Protein AF-A0A2A3SZJ5-F1 (afdb_monomer_lite)

Structure (mmCIF, N/CA/C/O backbone):
data_AF-A0A2A3SZJ5-F1
#
_entry.id   AF-A0A2A3SZJ5-F1
#
loop_
_atom_site.group_PDB
_atom_site.id
_atom_site.type_symbol
_atom_site.label_atom_id
_atom_site.label_alt_id
_atom_site.label_comp_id
_atom_site.label_asym_id
_atom_site.label_entity_id
_atom_site.label_seq_id
_atom_site.pdbx_PDB_ins_code
_atom_site.Cartn_x
_atom_site.Cartn_y
_atom_site.Cartn_z
_atom_site.occupancy
_atom_site.B_iso_or_equiv
_atom_site.auth_seq_id
_atom_site.auth_comp_id
_atom_site.auth_asym_id
_atom_site.auth_atom_id
_atom_site.pdbx_PDB_model_num
ATOM 1 N N . MET A 1 1 ? 26.887 19.911 -36.069 1.00 34.41 1 MET A N 1
ATOM 2 C CA . MET A 1 1 ? 26.195 20.286 -34.820 1.00 34.41 1 MET A CA 1
ATOM 3 C C . MET A 1 1 ? 25.387 19.066 -34.397 1.00 34.41 1 MET A C 1
ATOM 5 O O . MET A 1 1 ? 24.336 18.831 -34.968 1.00 34.41 1 MET A O 1
ATOM 9 N N . TYR A 1 2 ? 25.944 18.197 -33.548 1.00 34.34 2 TYR A N 1
ATOM 10 C CA . TYR A 1 2 ? 25.233 17.005 -33.070 1.00 34.34 2 TYR A CA 1
ATOM 11 C C . TYR A 1 2 ? 24.363 17.427 -31.887 1.00 34.34 2 TYR A C 1
ATOM 13 O O . TYR A 1 2 ? 24.903 17.839 -30.860 1.00 34.34 2 TYR A O 1
ATOM 21 N N . SER A 1 3 ? 23.036 17.370 -32.028 1.00 38.78 3 SER A N 1
ATOM 22 C CA . SER A 1 3 ? 22.158 17.462 -30.865 1.00 38.78 3 SER A CA 1
ATOM 23 C C . SER A 1 3 ? 22.369 16.191 -30.053 1.00 38.78 3 SER A C 1
ATOM 25 O O . SER A 1 3 ? 22.014 15.099 -30.498 1.00 38.78 3 SER A O 1
ATOM 27 N N . GLN A 1 4 ? 22.988 16.318 -28.882 1.00 40.34 4 GLN A N 1
ATOM 28 C CA . GLN A 1 4 ? 22.935 15.267 -27.878 1.00 40.34 4 GLN A CA 1
ATOM 29 C C . GLN A 1 4 ? 21.463 15.103 -27.496 1.00 40.34 4 GLN A C 1
ATOM 31 O O . GLN A 1 4 ? 20.911 15.921 -26.764 1.00 40.34 4 GLN A O 1
ATOM 36 N N . VAL A 1 5 ? 20.811 14.082 -28.054 1.00 39.03 5 VAL A N 1
ATOM 37 C CA . VAL A 1 5 ? 19.494 13.644 -27.599 1.00 39.03 5 VAL A CA 1
ATOM 38 C C . VAL A 1 5 ? 19.728 13.022 -26.230 1.00 39.03 5 VAL A C 1
ATOM 40 O O . VAL A 1 5 ? 20.086 11.854 -26.098 1.00 39.03 5 VAL A O 1
ATOM 43 N N . TYR A 1 6 ? 19.628 13.858 -25.202 1.00 37.75 6 TYR A N 1
ATOM 44 C CA . TYR A 1 6 ? 19.607 13.424 -23.818 1.00 37.75 6 TYR A CA 1
ATOM 45 C C . TYR A 1 6 ? 18.257 12.735 -23.606 1.00 37.75 6 TYR A C 1
ATOM 47 O O . TYR A 1 6 ? 17.273 13.363 -23.223 1.00 37.75 6 TYR A O 1
ATOM 55 N N . ALA A 1 7 ? 18.181 11.441 -23.915 1.00 41.56 7 ALA A N 1
ATOM 56 C CA . ALA A 1 7 ? 17.110 10.605 -23.404 1.00 41.56 7 ALA A CA 1
ATOM 57 C C . ALA A 1 7 ? 17.349 10.500 -21.895 1.00 41.56 7 ALA A C 1
ATOM 59 O O . ALA A 1 7 ? 18.151 9.686 -21.432 1.00 41.56 7 ALA A O 1
ATOM 60 N N . ALA A 1 8 ? 16.731 11.398 -21.125 1.00 42.84 8 ALA A N 1
ATOM 61 C CA . ALA A 1 8 ? 16.648 11.251 -19.684 1.00 42.84 8 ALA A CA 1
ATOM 62 C C . ALA A 1 8 ? 15.940 9.917 -19.435 1.00 42.84 8 ALA A C 1
ATOM 64 O O . ALA A 1 8 ? 14.727 9.813 -19.583 1.00 42.84 8 ALA A O 1
ATOM 65 N N . LYS A 1 9 ? 16.717 8.864 -19.160 1.00 47.47 9 LYS A N 1
ATOM 66 C CA . LYS A 1 9 ? 16.182 7.557 -18.798 1.00 47.47 9 LYS A CA 1
ATOM 67 C C . LYS A 1 9 ? 15.376 7.775 -17.523 1.00 47.47 9 LYS A C 1
ATOM 69 O O . LYS A 1 9 ? 15.974 7.943 -16.459 1.00 47.47 9 LYS A O 1
ATOM 74 N N . GLU A 1 10 ? 14.051 7.848 -17.641 1.00 53.50 10 GLU A N 1
ATOM 75 C CA . GLU A 1 10 ? 13.182 8.003 -16.481 1.00 53.50 10 GLU A CA 1
ATOM 76 C C . GLU A 1 10 ? 13.532 6.913 -15.468 1.00 53.50 10 GLU A C 1
ATOM 78 O O . GLU A 1 10 ? 13.704 5.732 -15.797 1.00 53.50 10 GLU A O 1
ATOM 83 N N . SER A 1 11 ? 13.760 7.338 -14.228 1.00 59.56 11 SER A N 1
ATOM 84 C CA . SER A 1 11 ? 14.180 6.428 -13.179 1.00 59.56 11 SER A CA 1
ATOM 85 C C . SER A 1 11 ? 13.021 5.489 -12.865 1.00 59.56 11 SER A C 1
ATOM 87 O O . SER A 1 11 ? 12.057 5.889 -12.219 1.00 59.56 11 SER A O 1
ATOM 89 N N . LYS A 1 12 ? 13.146 4.220 -13.269 1.00 73.50 12 LYS A N 1
ATOM 90 C CA . LYS A 1 12 ? 12.221 3.131 -12.908 1.00 73.50 12 LYS A CA 1
ATOM 91 C C . LYS A 1 12 ? 12.022 3.014 -11.385 1.00 73.50 12 LYS A C 1
ATOM 93 O O . LYS A 1 12 ? 10.985 2.555 -10.920 1.00 73.50 12 LYS A O 1
ATOM 98 N N . LEU A 1 13 ? 12.983 3.499 -10.592 1.00 79.81 13 LEU A N 1
ATOM 99 C CA . LEU A 1 13 ? 12.855 3.592 -9.138 1.00 79.81 13 LEU A CA 1
ATOM 100 C C . LEU A 1 13 ? 11.723 4.540 -8.706 1.00 79.81 13 LEU A C 1
ATOM 102 O O . LEU A 1 13 ? 11.096 4.294 -7.683 1.00 79.81 13 LEU A O 1
ATOM 106 N N . GLY A 1 14 ? 11.439 5.591 -9.483 1.00 82.81 14 GLY A N 1
ATOM 107 C CA . GLY A 1 14 ? 10.333 6.517 -9.231 1.00 82.81 14 GLY A CA 1
ATOM 108 C C . GLY A 1 14 ? 8.971 5.833 -9.332 1.00 82.81 14 GLY A C 1
ATOM 109 O O . GLY A 1 14 ? 8.128 6.037 -8.462 1.00 82.81 14 GLY A O 1
ATOM 110 N N . THR A 1 15 ? 8.790 4.955 -10.321 1.00 83.94 15 THR A N 1
ATOM 111 C CA . THR A 1 15 ? 7.581 4.129 -10.468 1.00 83.94 15 THR A CA 1
ATOM 112 C C . THR A 1 15 ? 7.408 3.187 -9.280 1.00 83.94 15 THR A C 1
ATOM 114 O O . THR A 1 15 ? 6.355 3.185 -8.650 1.00 83.94 15 THR A O 1
ATOM 117 N N . VAL A 1 16 ? 8.463 2.457 -8.894 1.00 87.75 16 VAL A N 1
ATOM 118 C CA . VAL A 1 16 ? 8.426 1.551 -7.729 1.00 87.75 16 VAL A CA 1
ATOM 119 C C . VAL A 1 16 ? 8.135 2.311 -6.438 1.00 87.75 16 VAL A C 1
ATOM 121 O O . VAL A 1 16 ? 7.306 1.882 -5.636 1.00 87.75 16 VAL A O 1
ATOM 124 N N . TYR A 1 17 ? 8.791 3.453 -6.236 1.00 87.94 17 TYR A N 1
ATOM 125 C CA . TYR A 1 17 ? 8.576 4.301 -5.070 1.00 87.94 17 TYR A CA 1
ATOM 126 C C . TYR A 1 17 ? 7.133 4.812 -5.017 1.00 87.94 17 TYR A C 1
ATOM 128 O O . TYR A 1 17 ? 6.471 4.657 -3.993 1.00 87.94 17 TYR A O 1
ATOM 136 N N . SER A 1 18 ? 6.621 5.341 -6.132 1.00 91.62 18 SER A N 1
ATOM 137 C CA . SER A 1 18 ? 5.248 5.837 -6.231 1.00 91.62 18 SER A CA 1
ATOM 138 C C . SER A 1 18 ? 4.228 4.734 -5.947 1.00 91.62 18 SER A C 1
ATOM 140 O O . SER A 1 18 ? 3.355 4.913 -5.097 1.00 91.62 18 SER A O 1
ATOM 142 N N . ALA A 1 19 ? 4.383 3.567 -6.577 1.00 91.69 19 ALA A N 1
ATOM 143 C CA . ALA A 1 19 ? 3.530 2.407 -6.347 1.00 91.69 19 ALA A CA 1
ATOM 144 C C . ALA A 1 19 ? 3.564 1.944 -4.883 1.00 91.69 19 ALA A C 1
ATOM 146 O O . ALA A 1 19 ? 2.522 1.651 -4.300 1.00 91.69 19 ALA A O 1
ATOM 147 N N . THR A 1 20 ? 4.743 1.944 -4.256 1.00 93.19 20 THR A N 1
ATOM 148 C CA . THR A 1 20 ? 4.905 1.601 -2.836 1.00 93.19 20 THR A CA 1
ATOM 149 C C . THR A 1 20 ? 4.193 2.609 -1.930 1.00 93.19 20 THR A C 1
ATOM 151 O O . THR A 1 20 ? 3.501 2.208 -0.996 1.00 93.19 20 THR A O 1
ATOM 154 N N . THR A 1 21 ? 4.316 3.914 -2.200 1.00 94.00 21 THR A N 1
ATOM 155 C CA . THR A 1 21 ? 3.627 4.966 -1.431 1.00 94.00 21 THR A CA 1
ATOM 156 C C . THR A 1 21 ? 2.109 4.866 -1.570 1.00 94.00 21 THR A C 1
ATOM 158 O O . THR A 1 21 ? 1.394 4.948 -0.571 1.00 94.00 21 THR A O 1
ATOM 161 N N . TRP A 1 22 ? 1.607 4.636 -2.785 1.00 94.94 22 TRP A N 1
ATOM 162 C CA . TRP A 1 22 ? 0.181 4.409 -3.016 1.00 94.94 22 TRP A CA 1
ATOM 163 C C . TRP A 1 22 ? -0.316 3.144 -2.322 1.00 94.94 22 TRP A C 1
ATOM 165 O O . TRP A 1 22 ? -1.336 3.187 -1.634 1.00 94.94 22 TRP A O 1
ATOM 175 N N . GLY A 1 23 ? 0.434 2.047 -2.433 1.00 93.44 23 GLY A N 1
ATOM 176 C CA . GLY A 1 23 ? 0.143 0.798 -1.738 1.00 93.44 23 GLY A CA 1
ATOM 177 C C . GLY A 1 23 ? 0.049 0.998 -0.227 1.00 93.44 23 GLY A C 1
ATOM 178 O O . GLY A 1 23 ? -0.919 0.562 0.389 1.00 93.44 23 GLY A O 1
ATOM 179 N N . ALA A 1 24 ? 0.987 1.738 0.366 1.00 95.19 24 ALA A N 1
ATOM 180 C CA . ALA A 1 24 ? 0.966 2.082 1.784 1.00 95.19 24 ALA A CA 1
ATOM 181 C C . ALA A 1 24 ? -0.299 2.861 2.191 1.00 95.19 24 ALA A C 1
ATOM 183 O O . ALA A 1 24 ? -0.930 2.538 3.198 1.00 95.19 24 ALA A O 1
ATOM 184 N N . GLY A 1 25 ? -0.690 3.865 1.397 1.00 93.44 25 GLY A N 1
ATOM 185 C CA . GLY A 1 25 ? -1.893 4.664 1.641 1.00 93.44 25 GLY A CA 1
ATOM 186 C C . GLY A 1 25 ? -3.177 3.834 1.571 1.00 93.44 25 GLY A C 1
ATOM 187 O O . GLY A 1 25 ? -3.999 3.888 2.486 1.00 93.44 25 GLY A O 1
ATOM 188 N N . ILE A 1 26 ? -3.321 3.011 0.528 1.00 94.00 26 ILE A N 1
ATOM 189 C CA . ILE A 1 26 ? -4.451 2.080 0.374 1.00 94.00 26 ILE A CA 1
ATOM 190 C C . ILE A 1 26 ? -4.481 1.089 1.539 1.00 94.00 26 ILE A C 1
ATOM 192 O O . ILE A 1 26 ? -5.538 0.841 2.113 1.00 94.00 26 ILE A O 1
ATOM 196 N N . GLY A 1 27 ? -3.316 0.570 1.924 1.00 93.19 27 GLY A N 1
ATOM 197 C CA . GLY A 1 27 ? -3.155 -0.346 3.042 1.00 93.19 27 GLY A CA 1
ATOM 198 C C . GLY A 1 27 ? -3.665 0.223 4.364 1.00 93.19 27 GLY A C 1
ATOM 199 O O . GLY A 1 27 ? -4.413 -0.450 5.069 1.00 93.19 27 GLY A O 1
ATOM 200 N N . ILE A 1 28 ? -3.332 1.479 4.682 1.00 94.75 28 ILE A N 1
ATOM 201 C CA . ILE A 1 28 ? -3.852 2.164 5.877 1.00 94.75 28 ILE A CA 1
ATOM 202 C C . ILE A 1 28 ? -5.381 2.250 5.830 1.00 94.75 28 ILE A C 1
ATOM 204 O O . ILE A 1 28 ? -6.040 1.913 6.811 1.00 94.75 28 ILE A O 1
ATOM 208 N N . VAL A 1 29 ? -5.954 2.681 4.702 1.00 95.12 29 VAL A N 1
ATOM 209 C CA . VAL A 1 29 ? -7.412 2.833 4.553 1.00 95.12 29 VAL A CA 1
ATOM 210 C C . VAL A 1 29 ? -8.125 1.483 4.656 1.00 95.12 29 VAL A C 1
ATOM 212 O O . VAL A 1 29 ? -9.147 1.381 5.332 1.00 95.12 29 VAL A O 1
ATOM 215 N N . ALA A 1 30 ? -7.572 0.432 4.052 1.00 92.94 30 ALA A N 1
ATOM 216 C CA . ALA A 1 30 ? -8.096 -0.923 4.173 1.00 92.94 30 ALA A CA 1
ATOM 217 C C . ALA A 1 30 ? -8.024 -1.428 5.623 1.00 92.94 30 ALA A C 1
ATOM 219 O O . ALA A 1 30 ? -9.011 -1.948 6.136 1.00 92.94 30 ALA A O 1
ATOM 220 N N . GLY A 1 31 ? -6.900 -1.202 6.311 1.00 90.00 31 GLY A N 1
ATOM 221 C CA . GLY A 1 31 ? -6.737 -1.531 7.728 1.00 90.00 31 GLY A CA 1
ATOM 222 C C . GLY A 1 31 ? -7.743 -0.802 8.624 1.00 90.00 31 GLY A C 1
ATOM 223 O O . GLY A 1 31 ? -8.340 -1.412 9.507 1.00 90.00 31 GLY A O 1
ATOM 224 N N . LEU A 1 32 ? -8.007 0.481 8.359 1.00 92.19 32 LEU A N 1
ATOM 225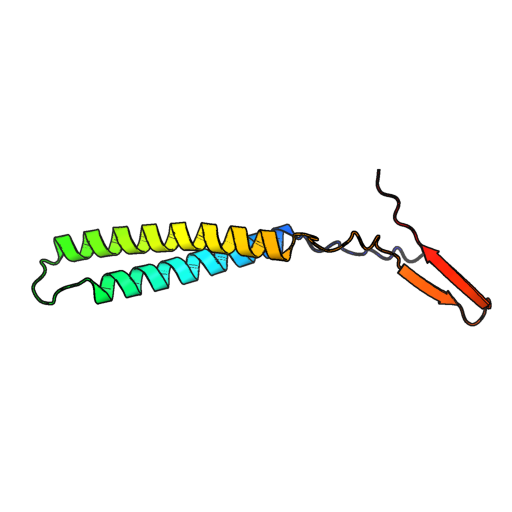 C CA . LEU A 1 32 ? -9.069 1.240 9.030 1.00 92.19 32 LEU A CA 1
ATOM 226 C C . LEU A 1 32 ? -10.457 0.644 8.765 1.00 92.19 32 LEU A C 1
ATOM 228 O O . LEU A 1 32 ? -11.248 0.515 9.695 1.00 92.19 32 LEU A O 1
ATOM 232 N N . GLY A 1 33 ? -10.749 0.270 7.518 1.00 90.44 33 GLY A N 1
ATOM 233 C CA . GLY A 1 33 ? -12.021 -0.348 7.141 1.00 90.44 33 GLY A CA 1
ATOM 234 C C . GLY A 1 33 ? -12.254 -1.683 7.850 1.00 90.44 33 GLY A C 1
ATOM 235 O O . GLY A 1 33 ? -13.327 -1.899 8.406 1.00 90.44 33 GLY A O 1
ATOM 236 N N . ILE A 1 34 ? -11.234 -2.543 7.905 1.00 90.81 34 ILE A N 1
ATOM 237 C CA . ILE A 1 34 ? -11.287 -3.819 8.633 1.00 90.81 34 ILE A CA 1
ATOM 238 C C . ILE A 1 34 ? -11.482 -3.569 10.131 1.00 90.81 34 ILE A C 1
ATOM 240 O O . ILE A 1 34 ? -12.377 -4.150 10.739 1.00 90.81 34 ILE A O 1
ATOM 244 N N . ALA A 1 35 ? -10.723 -2.637 10.715 1.00 89.19 35 ALA A N 1
ATOM 245 C CA . ALA A 1 35 ? -10.895 -2.266 12.115 1.00 89.19 35 ALA A CA 1
ATOM 246 C C . ALA A 1 35 ? -12.317 -1.760 12.404 1.00 89.19 35 ALA A C 1
ATOM 248 O O . ALA A 1 35 ? -12.897 -2.117 13.425 1.00 89.19 35 ALA A O 1
ATOM 249 N N . ALA A 1 36 ? -12.914 -0.966 11.515 1.00 86.81 36 ALA A N 1
ATOM 250 C CA . ALA A 1 36 ? -14.286 -0.502 11.687 1.00 86.81 36 ALA A CA 1
ATOM 251 C C . ALA A 1 36 ? -15.288 -1.670 11.671 1.00 86.81 36 ALA A C 1
ATOM 253 O O . ALA A 1 36 ? -16.166 -1.717 12.526 1.00 86.81 36 ALA A O 1
ATOM 254 N N . LEU A 1 37 ? -15.117 -2.636 10.763 1.00 87.56 37 LEU A N 1
ATOM 255 C CA . LEU A 1 37 ? -15.998 -3.805 10.639 1.00 87.56 37 LEU A CA 1
ATOM 256 C C . LEU A 1 37 ? -15.885 -4.780 11.813 1.00 87.56 37 LEU A C 1
ATOM 258 O O . LEU A 1 37 ? -16.864 -5.411 12.195 1.00 87.56 37 LEU A O 1
ATOM 262 N N . GLU A 1 38 ? -14.691 -4.912 12.378 1.00 86.31 38 GLU A N 1
ATOM 263 C CA . GLU A 1 38 ? -14.428 -5.813 13.495 1.00 86.31 38 GLU A CA 1
ATOM 264 C C . GLU A 1 38 ? -14.795 -5.201 14.858 1.00 86.31 38 GLU A C 1
ATOM 266 O O . GLU A 1 38 ? -14.644 -5.887 15.862 1.00 86.31 38 GLU A O 1
ATOM 271 N N . THR A 1 39 ? -15.201 -3.921 14.934 1.00 84.56 39 THR A N 1
ATOM 272 C CA . THR A 1 39 ? -15.551 -3.267 16.211 1.00 84.56 39 THR A CA 1
ATOM 273 C C . THR A 1 39 ? -16.978 -3.601 16.607 1.00 84.56 39 THR A C 1
ATOM 275 O O . THR A 1 39 ? -17.893 -3.097 15.959 1.00 84.56 39 THR A O 1
ATOM 278 N N . PRO A 1 40 ? -17.211 -4.390 17.673 1.00 80.81 40 PRO A N 1
ATOM 279 C CA . PRO A 1 40 ? -18.552 -4.519 18.210 1.00 80.81 40 PRO A CA 1
ATOM 280 C C . PRO A 1 40 ? -18.944 -3.244 18.969 1.00 80.81 40 PRO A C 1
ATOM 282 O O . PRO A 1 40 ? -18.127 -2.64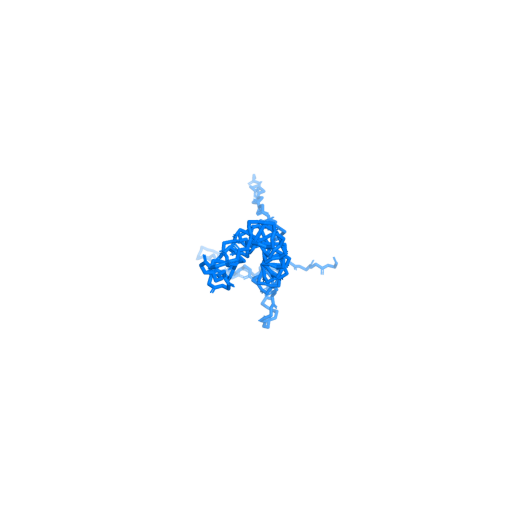5 19.667 1.00 80.81 40 PRO A O 1
ATOM 285 N N . ASP A 1 41 ? -20.222 -2.867 18.898 1.00 76.56 41 ASP A N 1
ATOM 286 C CA . ASP A 1 41 ? -20.759 -1.651 19.539 1.00 76.56 41 ASP A CA 1
ATOM 287 C C . ASP A 1 41 ? -20.604 -1.634 21.074 1.00 76.56 41 ASP A C 1
ATOM 289 O O . ASP A 1 41 ? -20.742 -0.593 21.715 1.00 76.56 41 ASP A O 1
ATOM 293 N N . THR A 1 42 ? -20.327 -2.792 21.676 1.00 80.19 42 THR A N 1
ATOM 294 C CA . THR A 1 42 ? -20.187 -2.989 23.124 1.00 80.19 42 THR A CA 1
ATOM 295 C C . THR A 1 42 ? -18.733 -3.040 23.604 1.00 80.19 42 THR A C 1
ATOM 297 O O . THR A 1 42 ? -18.504 -3.331 24.775 1.00 80.19 42 THR A O 1
ATOM 300 N N . GLU A 1 43 ? -17.749 -2.840 22.723 1.00 75.19 43 GLU A N 1
ATOM 301 C CA . GLU A 1 43 ? -16.325 -2.950 23.068 1.00 75.19 43 GLU A CA 1
ATOM 302 C C . GLU A 1 43 ? -15.844 -1.762 23.919 1.00 75.19 43 GLU A C 1
ATOM 304 O O . GLU A 1 43 ? -16.239 -0.609 23.715 1.00 75.19 43 GLU A O 1
ATOM 309 N N . GLU A 1 44 ? -14.950 -2.022 24.876 1.00 79.25 44 GLU A N 1
ATOM 310 C CA . GLU A 1 44 ? -14.294 -0.948 25.616 1.00 79.25 44 GLU A CA 1
ATOM 311 C C . GLU A 1 44 ? -13.333 -0.170 24.705 1.00 79.25 44 GLU A C 1
ATOM 313 O O . GLU A 1 44 ? -12.566 -0.741 23.928 1.00 79.25 44 GLU A O 1
ATOM 318 N N . LYS A 1 45 ? -13.295 1.162 24.859 1.00 75.12 45 LYS A N 1
ATOM 319 C CA . LYS A 1 45 ? -12.456 2.058 24.034 1.00 75.12 45 LYS A CA 1
ATOM 320 C C . LYS A 1 45 ? -10.969 1.667 23.998 1.00 75.12 45 LYS A C 1
ATOM 322 O O . LYS A 1 45 ? -10.280 1.999 23.033 1.00 75.12 45 LYS A O 1
ATOM 327 N N . GLY A 1 46 ? -10.465 1.023 25.054 1.00 75.75 46 GLY A N 1
ATOM 328 C CA . GLY A 1 46 ? -9.081 0.549 25.133 1.00 75.75 46 GLY A CA 1
ATOM 329 C C . GLY A 1 46 ? -8.778 -0.553 24.116 1.00 75.75 46 GLY A C 1
ATOM 330 O O . GLY A 1 46 ? -7.803 -0.445 23.368 1.00 75.75 46 GLY A O 1
ATOM 331 N N . ASP A 1 47 ? -9.655 -1.550 24.027 1.00 80.81 47 ASP A N 1
ATOM 332 C CA . ASP A 1 47 ? -9.504 -2.687 23.116 1.00 80.81 47 ASP A CA 1
ATOM 333 C C . ASP A 1 47 ? -9.735 -2.275 21.661 1.00 80.81 47 ASP A C 1
ATOM 335 O O . ASP A 1 47 ? -8.934 -2.618 20.784 1.00 80.81 47 ASP A O 1
ATOM 339 N N . THR A 1 48 ? -10.707 -1.392 21.415 1.00 81.38 48 THR A N 1
ATOM 340 C CA . THR A 1 48 ? -10.914 -0.795 20.089 1.00 81.38 48 THR A CA 1
ATOM 341 C C . THR A 1 48 ? -9.672 -0.041 19.601 1.00 81.38 48 THR A C 1
ATOM 343 O O . THR A 1 48 ? -9.287 -0.157 18.437 1.00 81.38 48 THR A O 1
ATOM 346 N N . SER A 1 49 ? -8.993 0.711 20.478 1.00 83.88 49 SER A N 1
ATOM 347 C CA . SER A 1 49 ? -7.775 1.458 20.123 1.00 83.88 49 SER A CA 1
ATOM 348 C C . SER A 1 49 ? -6.610 0.536 19.750 1.00 83.88 49 SER A C 1
ATOM 350 O O . SER A 1 49 ? -5.889 0.803 18.784 1.00 83.88 49 SER A O 1
ATOM 352 N N . ASN A 1 50 ? -6.432 -0.571 20.474 1.00 87.88 50 ASN A N 1
ATOM 353 C CA . ASN A 1 50 ? -5.392 -1.552 20.165 1.00 87.88 50 ASN A CA 1
ATOM 354 C C . ASN A 1 50 ? -5.665 -2.273 18.843 1.00 87.88 50 ASN A C 1
ATOM 356 O O . ASN A 1 50 ? -4.759 -2.396 18.015 1.00 87.88 50 ASN A O 1
ATOM 360 N N . ARG A 1 51 ? -6.913 -2.685 18.603 1.00 88.25 51 ARG A N 1
ATOM 361 C CA . ARG A 1 51 ? -7.305 -3.324 17.344 1.00 88.25 51 ARG A CA 1
ATOM 362 C C . ARG A 1 51 ? -7.158 -2.377 16.159 1.00 88.25 51 ARG A C 1
ATOM 364 O O . ARG A 1 51 ? -6.609 -2.774 15.135 1.00 88.25 51 ARG A O 1
ATOM 371 N N . LEU A 1 52 ? -7.545 -1.111 16.320 1.00 89.31 52 LEU A N 1
ATOM 372 C CA . LEU A 1 52 ? -7.347 -0.072 15.311 1.00 89.31 52 LEU A CA 1
ATOM 373 C C . LEU A 1 52 ? -5.866 0.083 14.943 1.00 89.31 52 LEU A C 1
ATOM 375 O O . LEU A 1 52 ? -5.516 0.030 13.768 1.00 89.31 52 LEU A O 1
ATOM 379 N N . LYS A 1 53 ? -4.979 0.224 15.936 1.00 90.44 53 LYS A N 1
ATOM 380 C CA . LYS A 1 53 ? -3.532 0.352 15.697 1.00 90.44 53 LYS A CA 1
ATOM 381 C C . LYS A 1 53 ? -2.952 -0.876 15.001 1.00 90.44 53 LYS A C 1
ATOM 383 O O . LYS A 1 53 ? -2.191 -0.719 14.048 1.00 90.44 53 LYS A O 1
ATOM 388 N N . ASN A 1 54 ? -3.324 -2.076 15.446 1.00 93.94 54 ASN A N 1
ATOM 389 C CA . ASN A 1 54 ? -2.839 -3.316 14.849 1.00 93.94 54 ASN A CA 1
ATOM 390 C C . ASN A 1 54 ? -3.295 -3.457 13.396 1.00 93.94 54 ASN A C 1
ATOM 392 O O . ASN A 1 54 ? -2.466 -3.722 12.531 1.00 93.94 54 ASN A O 1
ATOM 396 N N . ASN A 1 55 ? -4.574 -3.220 13.113 1.00 92.12 55 ASN A N 1
ATOM 397 C CA . ASN A 1 55 ? -5.114 -3.326 11.761 1.00 92.12 55 ASN A CA 1
ATOM 398 C C . ASN A 1 55 ? -4.558 -2.247 10.819 1.00 92.12 55 ASN A C 1
ATOM 400 O O . ASN A 1 55 ? -4.235 -2.554 9.674 1.00 92.12 55 ASN A O 1
ATOM 404 N N . ILE A 1 56 ? -4.355 -1.009 11.288 1.00 93.31 56 ILE A N 1
ATOM 405 C CA . ILE A 1 56 ? -3.665 0.029 10.502 1.00 93.31 56 ILE A CA 1
ATOM 406 C C . ILE A 1 56 ? -2.232 -0.399 10.182 1.00 93.31 56 ILE A C 1
ATOM 408 O O . ILE A 1 56 ? -1.800 -0.263 9.040 1.00 93.31 56 ILE A O 1
ATOM 412 N N . LEU A 1 57 ? -1.486 -0.904 11.169 1.00 95.56 57 LEU A N 1
ATOM 413 C CA . LEU A 1 57 ? -0.091 -1.297 10.977 1.00 95.56 57 LEU A CA 1
ATOM 414 C C . LEU A 1 57 ? 0.033 -2.499 10.033 1.00 95.56 57 LEU A C 1
ATOM 416 O O . LEU A 1 57 ? 0.895 -2.503 9.154 1.00 95.56 57 LEU A O 1
ATOM 420 N N . GLN A 1 58 ? -0.849 -3.490 10.180 1.00 94.00 58 GLN A N 1
ATOM 421 C CA . GLN A 1 58 ? -0.928 -4.640 9.280 1.00 94.00 58 GLN A CA 1
ATOM 422 C C . GLN A 1 58 ? -1.318 -4.211 7.865 1.00 94.00 58 GLN A C 1
ATOM 424 O O . GLN A 1 58 ? -0.654 -4.602 6.907 1.00 94.00 58 GLN A O 1
ATOM 429 N N . GLY A 1 59 ? -2.336 -3.358 7.734 1.00 93.38 59 GLY A N 1
ATOM 430 C CA . GLY A 1 59 ? -2.775 -2.801 6.460 1.00 93.38 59 GLY A CA 1
ATOM 431 C C . GLY A 1 59 ? -1.669 -2.010 5.767 1.00 93.38 59 GLY A C 1
ATOM 432 O O . GLY A 1 59 ? -1.369 -2.268 4.605 1.00 93.38 59 GLY A O 1
ATOM 433 N N . PHE A 1 60 ? -0.993 -1.109 6.484 1.00 94.88 60 PHE A N 1
ATOM 434 C CA . PHE A 1 60 ? 0.169 -0.371 5.985 1.00 94.88 60 PHE A CA 1
ATOM 435 C C . PHE A 1 60 ? 1.277 -1.313 5.502 1.00 94.88 60 PHE A C 1
ATOM 437 O O . PHE A 1 60 ? 1.749 -1.168 4.378 1.00 94.88 60 PHE A O 1
ATOM 444 N N . GLY A 1 61 ? 1.670 -2.296 6.320 1.00 92.81 61 GLY A N 1
ATOM 445 C CA . GLY A 1 61 ? 2.725 -3.249 5.972 1.00 92.81 61 GLY A CA 1
ATOM 446 C C . GLY A 1 61 ? 2.381 -4.080 4.735 1.00 92.81 61 GLY A C 1
ATOM 447 O O . GLY A 1 61 ? 3.187 -4.174 3.809 1.00 92.81 61 GLY A O 1
ATOM 448 N N . ALA A 1 62 ? 1.163 -4.624 4.676 1.00 94.81 62 ALA A N 1
ATOM 449 C CA . ALA A 1 62 ? 0.671 -5.359 3.514 1.00 94.81 62 ALA A CA 1
ATOM 450 C C . ALA A 1 62 ? 0.605 -4.468 2.263 1.00 94.81 62 ALA A C 1
ATOM 452 O O . ALA A 1 62 ? 1.012 -4.887 1.181 1.00 94.81 62 ALA A O 1
ATOM 453 N N . GLY A 1 63 ? 0.155 -3.222 2.418 1.00 93.69 63 GLY A N 1
ATOM 454 C CA . GLY A 1 63 ? 0.068 -2.233 1.351 1.00 93.69 63 GLY A CA 1
ATOM 455 C C . GLY A 1 63 ? 1.428 -1.837 0.777 1.00 93.69 63 GLY A C 1
ATOM 456 O O . GLY A 1 63 ? 1.587 -1.804 -0.442 1.00 93.69 63 GLY A O 1
ATOM 457 N N . VAL A 1 64 ? 2.429 -1.601 1.631 1.00 95.06 64 VAL A N 1
ATOM 458 C CA . VAL A 1 64 ? 3.820 -1.347 1.215 1.00 95.06 64 VAL A CA 1
ATOM 459 C C . VAL A 1 64 ? 4.347 -2.512 0.381 1.00 95.06 64 VAL A C 1
ATOM 461 O O . VAL A 1 64 ? 4.885 -2.293 -0.700 1.00 95.06 64 VAL A O 1
ATOM 464 N N . LEU A 1 65 ? 4.168 -3.751 0.848 1.00 95.00 65 LEU A N 1
ATOM 465 C CA . LEU A 1 65 ? 4.645 -4.938 0.133 1.00 95.00 65 LEU A CA 1
ATOM 466 C C . LEU A 1 65 ? 3.917 -5.137 -1.202 1.00 95.00 65 LEU A C 1
ATOM 468 O O . LEU A 1 65 ? 4.563 -5.410 -2.212 1.00 95.00 65 LEU A O 1
ATOM 472 N N . ALA A 1 66 ? 2.595 -4.961 -1.232 1.00 92.94 66 ALA A N 1
ATOM 473 C CA . ALA A 1 66 ? 1.805 -5.068 -2.455 1.00 92.94 66 ALA A CA 1
ATOM 474 C C . ALA A 1 66 ? 2.192 -3.992 -3.482 1.00 92.94 66 ALA A C 1
ATOM 476 O O . ALA A 1 66 ? 2.388 -4.307 -4.654 1.00 92.94 66 ALA A O 1
ATOM 477 N N . GLY A 1 67 ? 2.361 -2.742 -3.041 1.00 89.94 67 GLY A N 1
ATOM 478 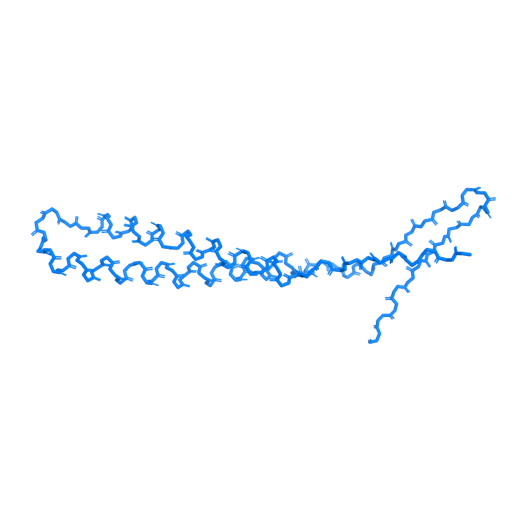C CA . GLY A 1 67 ? 2.799 -1.634 -3.889 1.00 89.94 67 GLY A CA 1
ATOM 479 C C . GLY A 1 67 ? 4.223 -1.818 -4.414 1.00 89.94 67 GLY A C 1
ATOM 480 O O . GLY A 1 67 ? 4.481 -1.553 -5.586 1.00 89.94 67 GLY A O 1
ATOM 481 N N . LEU A 1 68 ? 5.129 -2.342 -3.582 1.00 91.75 68 LEU A N 1
ATOM 482 C CA . LEU A 1 68 ? 6.489 -2.691 -3.992 1.00 91.75 68 LEU A CA 1
ATOM 483 C C . LEU A 1 68 ? 6.477 -3.771 -5.077 1.00 91.75 68 LEU A C 1
ATOM 485 O O . LEU A 1 68 ? 7.105 -3.593 -6.117 1.00 91.75 68 LEU A O 1
ATOM 489 N N . LEU A 1 69 ? 5.750 -4.872 -4.855 1.00 91.19 69 LEU A N 1
ATOM 490 C CA . LEU A 1 69 ? 5.635 -5.960 -5.827 1.00 91.19 69 LEU A CA 1
ATOM 491 C C . LEU A 1 69 ? 5.017 -5.469 -7.135 1.00 91.19 69 LEU A C 1
ATOM 493 O O . LEU A 1 69 ? 5.570 -5.732 -8.198 1.00 91.19 69 LEU A O 1
ATOM 497 N N . TYR A 1 70 ? 3.914 -4.721 -7.059 1.00 88.56 70 TYR A N 1
ATOM 498 C CA . TYR A 1 70 ? 3.263 -4.132 -8.227 1.00 88.56 70 TYR A CA 1
ATOM 499 C C . TYR A 1 70 ? 4.227 -3.239 -9.014 1.00 88.56 70 TYR A C 1
ATOM 501 O O . TYR A 1 70 ? 4.419 -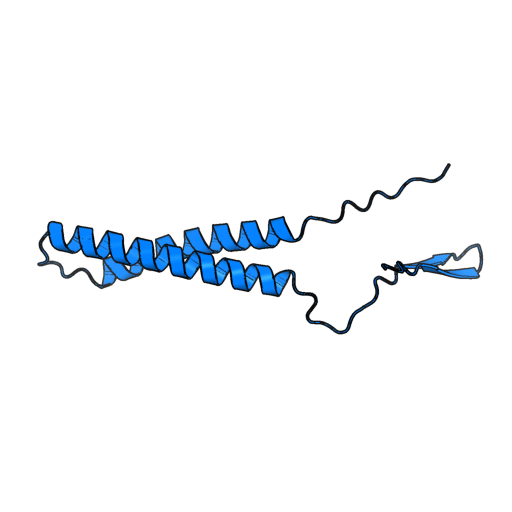3.447 -10.209 1.00 88.56 70 TYR A O 1
ATOM 509 N N . GLY A 1 71 ? 4.902 -2.309 -8.333 1.00 85.12 71 GLY A N 1
ATOM 510 C CA . GLY A 1 71 ? 5.873 -1.425 -8.967 1.00 85.12 71 GLY A CA 1
ATOM 511 C C . GLY A 1 71 ? 7.034 -2.197 -9.590 1.00 85.12 71 GLY A C 1
ATOM 512 O O . GLY A 1 71 ? 7.460 -1.870 -10.692 1.00 85.12 71 GLY A O 1
ATOM 513 N N . MET A 1 72 ? 7.526 -3.248 -8.924 1.00 86.75 72 MET A N 1
ATOM 514 C CA . MET A 1 72 ? 8.558 -4.134 -9.467 1.00 86.75 72 MET A CA 1
ATOM 515 C C . MET A 1 72 ? 8.088 -4.867 -10.724 1.00 86.75 72 MET A C 1
ATOM 517 O O . MET A 1 72 ? 8.859 -4.945 -11.676 1.00 86.75 72 MET A O 1
ATOM 521 N N . PHE A 1 73 ? 6.850 -5.369 -10.757 1.00 86.25 73 PHE A N 1
ATOM 522 C CA . PHE A 1 73 ? 6.276 -5.985 -11.955 1.00 86.25 73 PHE A CA 1
ATOM 523 C C . PHE A 1 73 ? 6.154 -4.986 -13.104 1.00 86.25 73 PHE A C 1
ATOM 525 O O . PHE A 1 73 ? 6.532 -5.303 -14.228 1.00 86.25 73 PHE A O 1
ATOM 532 N N . GLU A 1 74 ? 5.695 -3.771 -12.820 1.00 82.19 74 GLU A N 1
ATOM 533 C CA . GLU A 1 74 ? 5.510 -2.719 -13.820 1.00 82.19 74 GLU A CA 1
ATOM 534 C C . GLU A 1 74 ? 6.831 -2.293 -14.473 1.00 82.19 74 GLU A C 1
ATOM 536 O O . GLU A 1 74 ? 6.884 -2.027 -15.672 1.00 82.19 74 GLU A O 1
ATOM 541 N N .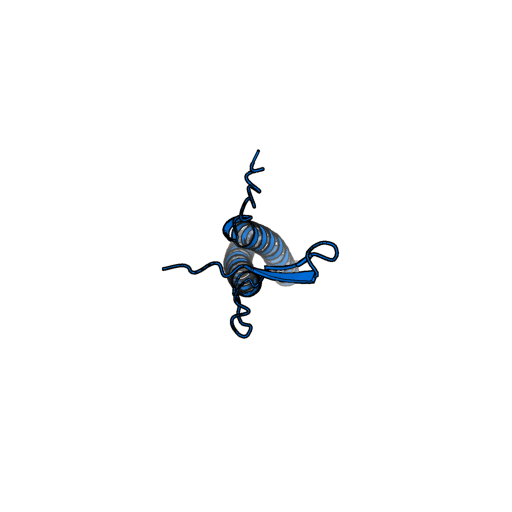 ILE A 1 75 ? 7.925 -2.283 -13.705 1.00 80.19 75 ILE A N 1
ATOM 542 C CA . ILE A 1 75 ? 9.251 -1.956 -14.241 1.00 80.19 75 ILE A CA 1
ATOM 543 C C . ILE A 1 75 ? 10.020 -3.167 -14.777 1.00 80.19 75 ILE A C 1
ATOM 545 O O . ILE A 1 75 ? 11.048 -2.983 -15.449 1.00 80.19 75 ILE A O 1
ATOM 549 N N . SER A 1 76 ? 9.566 -4.381 -14.450 1.00 74.56 76 SER A N 1
ATOM 550 C CA . SER A 1 76 ? 10.174 -5.619 -14.916 1.00 74.56 76 SER A CA 1
ATOM 551 C C . SER A 1 76 ? 9.880 -5.788 -16.402 1.00 74.56 76 SER A C 1
ATOM 553 O O . SER A 1 76 ? 8.734 -5.874 -16.830 1.00 74.56 76 SER A O 1
ATOM 555 N N . GLU A 1 77 ? 10.934 -5.838 -17.209 1.00 61.22 77 GLU A N 1
ATOM 556 C CA . GLU A 1 77 ? 10.861 -6.164 -18.635 1.00 61.22 77 GLU A CA 1
ATOM 557 C C . GLU A 1 77 ? 10.591 -7.673 -18.809 1.00 61.22 77 GLU A C 1
ATOM 559 O O . GLU A 1 77 ? 11.359 -8.379 -19.455 1.00 61.22 77 GLU A O 1
ATOM 564 N N . ILE A 1 78 ? 9.526 -8.213 -18.196 1.00 50.31 78 ILE A N 1
ATOM 565 C CA . ILE A 1 78 ? 9.060 -9.586 -18.451 1.00 50.31 78 ILE A CA 1
ATOM 566 C C . ILE A 1 78 ? 8.284 -9.567 -19.776 1.00 50.31 78 ILE A C 1
ATOM 568 O O . ILE A 1 78 ? 7.062 -9.642 -19.844 1.00 50.31 78 ILE A O 1
ATOM 572 N N . GLY A 1 79 ? 9.050 -9.412 -20.848 1.00 49.53 79 GLY A N 1
ATOM 573 C CA . GLY A 1 79 ? 8.700 -9.566 -22.254 1.00 49.53 79 GLY A CA 1
ATOM 574 C C . GLY A 1 79 ? 9.978 -9.987 -22.985 1.00 49.53 79 GLY A C 1
ATOM 575 O O . GLY A 1 79 ? 11.066 -9.755 -22.452 1.00 49.53 79 GLY A O 1
ATOM 576 N N . PRO A 1 80 ? 9.903 -10.659 -24.152 1.00 40.19 80 PRO A N 1
ATOM 577 C CA . PRO A 1 80 ? 11.113 -11.053 -24.868 1.00 40.19 80 PRO A CA 1
ATOM 578 C C . PRO A 1 80 ? 11.938 -9.790 -25.055 1.00 40.19 80 PRO A C 1
ATOM 580 O O . PRO A 1 80 ? 11.362 -8.795 -25.481 1.00 40.19 80 PRO A O 1
ATOM 583 N N . ALA A 1 81 ? 13.215 -9.821 -24.666 1.00 47.25 81 ALA A N 1
ATOM 584 C CA . ALA A 1 81 ? 14.136 -8.700 -24.759 1.00 47.25 81 ALA A CA 1
ATOM 585 C C . ALA A 1 81 ? 14.028 -8.054 -26.147 1.00 47.25 81 ALA A C 1
ATOM 587 O O . ALA A 1 81 ? 14.701 -8.456 -27.097 1.00 47.25 81 ALA A O 1
ATOM 588 N N . VAL A 1 82 ? 13.145 -7.067 -26.277 1.00 46.53 82 VAL A N 1
ATOM 589 C CA . VAL A 1 82 ? 13.133 -6.142 -27.390 1.00 46.53 82 VAL A CA 1
ATOM 590 C C . VAL A 1 82 ? 14.312 -5.269 -27.057 1.00 46.53 82 VAL A C 1
ATOM 592 O O . VAL A 1 82 ? 14.217 -4.299 -26.313 1.00 46.53 82 VAL A O 1
ATOM 595 N N . ALA A 1 83 ? 15.473 -5.725 -27.524 1.00 47.19 83 ALA A N 1
ATOM 596 C CA . ALA A 1 83 ? 16.593 -4.851 -27.747 1.00 47.19 83 ALA A CA 1
ATOM 597 C C . ALA A 1 83 ? 16.022 -3.554 -28.324 1.00 47.19 83 ALA A C 1
ATOM 599 O O . ALA A 1 83 ? 15.188 -3.573 -29.230 1.00 47.19 83 ALA A O 1
ATOM 600 N N . ASP A 1 84 ? 16.384 -2.467 -27.661 1.00 46.81 84 ASP A N 1
ATOM 601 C CA . ASP A 1 84 ? 15.921 -1.112 -27.906 1.00 46.81 84 ASP A CA 1
ATOM 602 C C . ASP A 1 84 ? 16.413 -0.709 -29.307 1.00 46.81 84 ASP A C 1
ATOM 604 O O . ASP A 1 84 ? 17.489 -0.132 -29.472 1.00 46.81 84 ASP A O 1
ATOM 608 N N . PHE A 1 85 ? 15.714 -1.187 -30.339 1.00 47.91 85 PHE A N 1
ATOM 609 C CA . PHE A 1 85 ? 16.022 -0.928 -31.734 1.00 47.91 85 PHE A CA 1
ATOM 610 C C . PHE A 1 85 ? 15.266 0.332 -32.121 1.00 47.91 85 PHE A C 1
ATOM 612 O O . PHE A 1 85 ? 14.077 0.288 -32.442 1.00 47.91 85 PHE A O 1
ATOM 619 N N . ASP A 1 86 ? 15.965 1.460 -32.109 1.00 53.81 86 ASP A N 1
ATOM 620 C CA . ASP A 1 86 ? 15.455 2.660 -32.752 1.00 53.81 86 ASP A CA 1
ATOM 621 C C . ASP A 1 86 ? 15.636 2.480 -34.269 1.00 53.81 86 ASP A C 1
ATOM 623 O O . ASP A 1 86 ? 16.760 2.434 -34.790 1.00 53.81 86 ASP A O 1
ATOM 627 N N . MET A 1 87 ? 14.520 2.246 -34.962 1.00 51.34 87 MET A N 1
ATOM 628 C CA . MET A 1 87 ? 14.470 2.042 -36.406 1.00 51.34 87 MET A CA 1
ATOM 629 C C . MET A 1 87 ? 13.958 3.324 -37.055 1.00 51.34 87 MET A C 1
ATOM 631 O O . MET A 1 87 ? 12.758 3.598 -37.045 1.00 51.34 87 MET A O 1
ATOM 635 N N . SER A 1 88 ? 14.858 4.092 -37.663 1.00 53.91 88 SER A N 1
ATOM 636 C CA . SER A 1 88 ? 14.495 5.305 -38.396 1.00 53.91 88 SER A CA 1
ATOM 637 C C . SER A 1 88 ? 14.805 5.140 -39.882 1.00 53.91 88 SER A C 1
ATOM 639 O O . SER A 1 88 ? 15.891 4.695 -40.265 1.00 53.91 88 SER A O 1
ATOM 641 N N . TYR A 1 89 ? 13.832 5.458 -40.738 1.00 48.53 89 TYR A N 1
ATOM 642 C CA . TYR A 1 89 ? 13.975 5.374 -42.191 1.00 48.53 89 TYR A CA 1
ATOM 643 C C . TYR A 1 89 ? 14.232 6.760 -42.784 1.00 48.53 89 TYR A C 1
ATOM 645 O O . TYR A 1 89 ? 13.358 7.627 -42.772 1.00 48.53 89 TYR A O 1
ATOM 653 N N . ASP A 1 90 ? 15.428 6.960 -43.341 1.00 65.19 90 ASP A N 1
ATOM 654 C CA . ASP A 1 90 ? 15.775 8.178 -44.067 1.00 65.19 90 ASP A CA 1
ATOM 655 C C . ASP A 1 90 ? 15.328 8.052 -45.532 1.00 65.19 90 ASP A C 1
ATOM 657 O O . ASP A 1 90 ? 15.970 7.401 -46.366 1.00 65.19 90 ASP A O 1
ATOM 661 N N . ILE A 1 91 ? 14.207 8.706 -45.842 1.00 57.81 91 ILE A N 1
ATOM 662 C CA . ILE A 1 91 ? 13.612 8.797 -47.183 1.00 57.81 91 ILE A CA 1
ATOM 663 C C . ILE A 1 91 ? 14.519 9.481 -48.215 1.00 57.81 91 ILE A C 1
ATOM 665 O O . ILE A 1 91 ? 14.446 9.137 -49.395 1.00 57.81 91 ILE A O 1
ATOM 669 N N . ASN A 1 92 ? 15.385 10.411 -47.804 1.00 65.38 92 ASN A N 1
ATOM 670 C CA . ASN A 1 92 ? 16.259 11.149 -48.720 1.00 65.38 92 ASN A CA 1
ATOM 671 C C . ASN A 1 92 ? 17.498 10.326 -49.080 1.00 65.38 92 ASN A C 1
ATOM 673 O O . ASN A 1 92 ? 17.923 10.301 -50.235 1.00 65.38 92 ASN A O 1
ATOM 677 N N . ALA A 1 93 ? 18.051 9.609 -48.101 1.00 70.62 93 ALA A N 1
ATOM 678 C CA . ALA A 1 93 ? 19.196 8.729 -48.306 1.00 70.62 93 ALA A CA 1
ATOM 679 C C . ALA A 1 93 ? 18.813 7.324 -48.811 1.00 70.62 93 ALA A C 1
ATOM 681 O O . ALA A 1 93 ? 19.710 6.559 -49.172 1.00 70.62 93 ALA A O 1
ATOM 682 N N . LYS A 1 94 ? 17.511 6.981 -48.836 1.00 68.50 94 LYS A N 1
ATOM 683 C CA . LYS A 1 94 ? 16.968 5.630 -49.095 1.00 68.50 94 LYS A CA 1
ATOM 684 C C . LYS A 1 94 ? 17.636 4.560 -48.224 1.00 68.50 94 LYS A C 1
ATOM 686 O O . LYS A 1 94 ? 18.025 3.499 -48.714 1.00 68.50 94 LYS A O 1
ATOM 691 N N . LYS A 1 95 ? 17.829 4.860 -46.939 1.00 53.66 95 LYS A N 1
ATOM 692 C CA . LYS A 1 95 ? 18.540 3.986 -45.997 1.00 53.66 95 LYS A CA 1
ATOM 693 C C . LYS A 1 95 ? 17.746 3.825 -44.712 1.00 53.66 95 LYS A C 1
ATOM 695 O O . LYS A 1 95 ? 17.245 4.795 -44.153 1.00 53.66 95 LYS A O 1
ATOM 700 N N . THR A 1 96 ? 17.693 2.592 -44.226 1.00 55.78 96 THR A N 1
ATOM 701 C CA . THR A 1 96 ? 17.209 2.281 -42.881 1.00 55.78 96 THR A CA 1
ATOM 702 C C . THR A 1 96 ? 18.388 2.366 -41.926 1.00 55.78 96 THR A C 1
ATOM 704 O O . THR A 1 96 ? 19.374 1.646 -42.096 1.00 55.78 96 THR A O 1
ATOM 707 N N . ILE A 1 97 ? 18.305 3.260 -40.946 1.00 59.62 97 ILE A N 1
ATOM 708 C CA . ILE A 1 97 ? 19.284 3.360 -39.869 1.00 59.62 97 ILE A CA 1
ATOM 709 C C . ILE A 1 97 ? 18.754 2.507 -38.722 1.00 59.62 97 ILE A C 1
ATOM 711 O O . ILE A 1 97 ? 17.674 2.767 -38.196 1.00 59.62 97 ILE A O 1
ATOM 715 N N . VAL A 1 98 ? 19.516 1.473 -38.368 1.00 54.97 98 VAL A N 1
ATOM 716 C CA . VAL A 1 98 ? 19.242 0.633 -37.202 1.00 54.97 98 VAL A CA 1
ATOM 717 C C . VAL A 1 98 ? 20.311 0.946 -36.166 1.00 54.97 98 VAL A C 1
ATOM 719 O O . VAL A 1 98 ? 21.485 0.625 -36.366 1.00 54.97 98 VAL A O 1
ATOM 722 N N . ALA A 1 99 ? 19.921 1.627 -35.092 1.00 58.00 99 ALA A N 1
ATOM 723 C CA . ALA A 1 99 ? 20.812 1.895 -33.974 1.00 58.00 99 ALA A CA 1
ATOM 724 C C . ALA A 1 99 ? 20.700 0.756 -32.953 1.00 58.00 99 ALA A C 1
ATOM 726 O O . ALA A 1 99 ? 19.616 0.452 -32.463 1.00 58.00 99 ALA A O 1
ATOM 727 N N . TYR A 1 100 ? 21.833 0.127 -32.634 1.00 48.28 100 TYR A N 1
ATOM 728 C CA . TYR A 1 100 ? 21.930 -0.888 -31.587 1.00 48.28 100 TYR A CA 1
ATOM 729 C C . TYR A 1 100 ? 22.617 -0.269 -30.369 1.00 48.28 100 TYR A C 1
ATOM 731 O O . TYR A 1 100 ? 23.807 0.044 -30.422 1.00 48.28 100 TYR A O 1
ATOM 739 N N . ASN A 1 101 ? 21.900 -0.120 -29.255 1.00 51.16 101 ASN A N 1
ATOM 740 C CA . ASN A 1 101 ? 22.526 0.187 -27.968 1.00 51.16 101 ASN A CA 1
ATOM 741 C C . ASN A 1 101 ? 23.159 -1.093 -27.398 1.00 51.16 101 ASN A C 1
ATOM 743 O O . ASN A 1 101 ? 22.531 -1.832 -26.642 1.00 51.16 101 ASN A O 1
ATOM 747 N N . TYR A 1 102 ? 24.408 -1.376 -27.775 1.00 39.94 102 TYR A N 1
ATOM 748 C CA . TYR A 1 102 ? 25.181 -2.475 -27.194 1.00 39.94 102 TYR A CA 1
ATOM 749 C C . TYR A 1 102 ? 25.630 -2.071 -25.779 1.00 39.94 102 TYR A C 1
ATOM 751 O O . TYR A 1 102 ? 26.565 -1.287 -25.620 1.00 39.94 102 TYR A O 1
ATOM 759 N N . LYS A 1 103 ? 24.941 -2.554 -24.740 1.00 45.53 103 LYS A N 1
ATOM 760 C CA . LYS A 1 103 ? 25.380 -2.402 -23.343 1.00 45.53 103 LYS A CA 1
ATOM 761 C C . LYS A 1 103 ? 26.195 -3.630 -22.933 1.00 45.53 103 LYS A C 1
ATOM 763 O O . LYS A 1 103 ? 25.639 -4.724 -22.886 1.00 45.53 103 LYS A O 1
ATOM 768 N N . PHE A 1 104 ? 27.486 -3.430 -22.663 1.00 38.22 104 PHE A N 1
ATOM 769 C CA . PHE A 1 104 ? 28.253 -4.275 -21.740 1.00 38.22 104 PHE A CA 1
ATOM 770 C C . PHE A 1 104 ? 28.002 -3.805 -20.306 1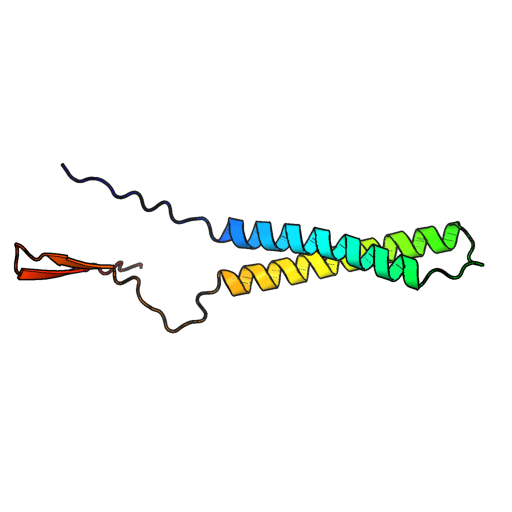.00 38.22 104 PHE A C 1
ATOM 772 O O . PHE A 1 104 ? 27.811 -2.577 -20.127 1.00 38.22 104 PHE A O 1
#

Foldseek 3Di:
DDPPPPPVPPPLVVLLVVLLVVLLVQLLVVLQVVLVVPDDPPDDPVVSVVSSVVSNVRSNVRSNVVSNVVSCVVSDPPDPPPQPWPWDQDPVVRDIDTDGPDDD

Secondary structure (DSSP, 8-state):
-----------HHHHHHHHHHHHHHHHHHHHHHHHHHT--TT--HHHHHHHHHHHHHHHHHHHHHHHHHHHHHHHS--SS----EEEEEETTTTEEEEEE----

Sequence (104 aa):
MYSQVYAAKESKLGTVYSATTWGAGIGIVAGLGIAALETPDTEEKGDTSNRLKNNILQGFGAGVLAGLLYGMFEISEIGPAVADFDMSYDINAKKTIVAYNYKF

Radius of gyration: 24.54 Å; chains: 1; bounding box: 49×31×75 Å

pLDDT: mean 73.85, std 19.99, range [34.34, 95.56]